Protein AF-A0A0V0GPM2-F1 (afdb_monomer)

Radius of gyration: 12.22 Å; Cα contacts (8 Å, |Δi|>4): 31; chains: 1; bounding box: 29×18×35 Å

Solvent-accessible surface area (backbone atoms only — not comparable to full-atom values): 3940 Å² total; per-residue (Å²): 111,55,58,90,92,57,51,70,68,59,47,50,52,52,51,51,53,51,51,54,51,42,44,72,75,70,46,90,77,52,69,67,62,49,45,55,52,49,60,75,20,52,54,77,92,45,48,72,58,48,50,53,39,62,72,66,70,47,76,66,70,81,80,111

Nearest PDB structures (foldseek):
  7nlg-assembly2_C-2  TM=8.199E-01  e=1.741E+00  Saccharomyces cerevisiae
  6kw4-assembly1_P  TM=5.041E-01  e=8.182E+00  Xenopus laevis

Structure (mmCIF, N/CA/C/O backbone):
data_AF-A0A0V0GPM2-F1
#
_entry.id   AF-A0A0V0GPM2-F1
#
loop_
_atom_site.group_PDB
_atom_site.id
_atom_site.type_symbol
_atom_site.label_atom_id
_atom_site.label_alt_id
_atom_site.label_comp_id
_atom_site.label_asym_id
_atom_site.label_entity_id
_atom_site.label_seq_id
_atom_site.pdbx_PDB_ins_code
_atom_site.Cartn_x
_atom_site.Cartn_y
_atom_site.Cartn_z
_atom_site.occupancy
_atom_site.B_iso_or_equiv
_atom_site.auth_seq_id
_atom_site.auth_comp_id
_atom_site.auth_asym_id
_atom_site.auth_atom_id
_atom_site.pdbx_PDB_model_num
ATOM 1 N N . MET A 1 1 ? 4.641 4.915 -1.165 1.00 89.25 1 MET A N 1
ATOM 2 C CA . MET A 1 1 ? 5.172 4.781 -2.533 1.00 89.25 1 MET A CA 1
ATOM 3 C C . MET A 1 1 ? 5.980 3.505 -2.666 1.00 89.25 1 MET A C 1
ATOM 5 O O . MET A 1 1 ? 6.751 3.168 -1.762 1.00 89.25 1 MET A O 1
ATOM 9 N N . MET A 1 2 ? 5.768 2.808 -3.774 1.00 95.38 2 MET A N 1
ATOM 10 C CA . MET A 1 2 ? 6.554 1.669 -4.228 1.00 95.38 2 MET A CA 1
ATOM 11 C C . MET A 1 2 ? 7.987 2.116 -4.539 1.00 95.38 2 MET A C 1
ATOM 13 O O . MET A 1 2 ? 8.205 3.206 -5.073 1.00 95.38 2 MET A O 1
ATOM 17 N N . LYS A 1 3 ? 8.974 1.308 -4.154 1.00 94.06 3 LYS A N 1
ATOM 18 C CA . LYS A 1 3 ? 10.393 1.610 -4.382 1.00 94.06 3 LYS A CA 1
ATOM 19 C C . LYS A 1 3 ? 10.816 1.174 -5.788 1.00 94.06 3 LYS A C 1
ATOM 21 O O . LYS A 1 3 ? 10.249 0.248 -6.365 1.00 94.06 3 LYS A O 1
ATOM 26 N N . SER A 1 4 ? 11.845 1.823 -6.334 1.00 92.56 4 SER A N 1
ATOM 27 C CA . SER A 1 4 ? 12.443 1.390 -7.603 1.00 92.56 4 SER A CA 1
ATOM 28 C C . SER A 1 4 ? 12.996 -0.032 -7.473 1.00 92.56 4 SER A C 1
ATOM 30 O O . SER A 1 4 ? 13.662 -0.343 -6.487 1.00 92.56 4 SER A O 1
ATOM 32 N N . GLY A 1 5 ? 12.688 -0.892 -8.446 1.00 92.12 5 GLY A N 1
ATOM 33 C CA . GLY A 1 5 ? 13.092 -2.303 -8.444 1.00 92.12 5 GLY A CA 1
ATOM 34 C C . GLY A 1 5 ? 12.330 -3.207 -7.466 1.00 92.12 5 GLY A C 1
ATOM 35 O O . GLY A 1 5 ? 12.576 -4.406 -7.458 1.00 92.12 5 GLY A O 1
ATOM 36 N N . GLU A 1 6 ? 11.400 -2.674 -6.671 1.00 95.00 6 GLU A N 1
ATOM 37 C CA . GLU A 1 6 ? 10.553 -3.478 -5.785 1.00 95.00 6 GLU A CA 1
ATOM 38 C C . GLU A 1 6 ? 9.550 -4.311 -6.596 1.00 95.00 6 GLU A C 1
ATOM 40 O O . GLU A 1 6 ? 9.046 -3.857 -7.630 1.00 95.00 6 GLU A O 1
ATOM 45 N N . SER A 1 7 ? 9.245 -5.528 -6.142 1.00 93.94 7 SER A N 1
ATOM 46 C CA . SER A 1 7 ? 8.145 -6.310 -6.710 1.00 93.94 7 SER A CA 1
ATOM 47 C C . SER A 1 7 ? 6.796 -5.827 -6.160 1.00 93.94 7 SER A C 1
ATOM 49 O O . SER A 1 7 ? 6.718 -5.233 -5.084 1.00 93.94 7 SER A O 1
ATOM 51 N N . ILE A 1 8 ? 5.698 -6.091 -6.875 1.00 90.88 8 ILE A N 1
ATOM 52 C CA . ILE A 1 8 ? 4.355 -5.766 -6.363 1.00 90.88 8 ILE A CA 1
ATOM 53 C C . ILE A 1 8 ? 4.082 -6.536 -5.062 1.00 90.88 8 ILE A C 1
ATOM 55 O O . ILE A 1 8 ? 3.558 -5.960 -4.113 1.00 90.88 8 ILE A O 1
ATOM 59 N N . ALA A 1 9 ? 4.482 -7.809 -4.990 1.00 91.75 9 ALA A N 1
ATOM 60 C CA . ALA A 1 9 ? 4.274 -8.650 -3.814 1.00 91.75 9 ALA A CA 1
ATOM 61 C C . ALA A 1 9 ? 4.986 -8.097 -2.567 1.00 91.75 9 ALA A C 1
ATOM 63 O O . ALA A 1 9 ? 4.380 -8.020 -1.496 1.00 91.75 9 ALA A O 1
ATOM 64 N N . ASP A 1 10 ? 6.237 -7.646 -2.706 1.0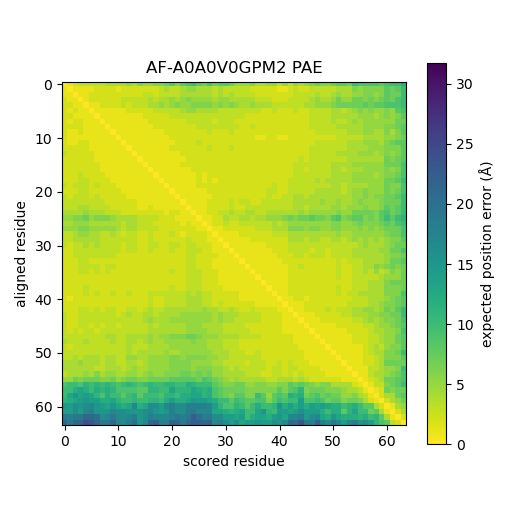0 95.69 10 ASP A N 1
ATOM 65 C CA . ASP A 1 10 ? 6.985 -7.033 -1.601 1.00 95.69 10 ASP A CA 1
ATOM 66 C C . ASP A 1 10 ? 6.330 -5.725 -1.151 1.00 95.69 10 ASP A C 1
ATOM 68 O O . ASP A 1 10 ? 6.154 -5.478 0.047 1.00 95.69 10 ASP A O 1
ATOM 72 N N . PHE A 1 11 ? 5.911 -4.900 -2.114 1.00 94.56 11 PHE A N 1
ATOM 73 C CA . PHE A 1 11 ? 5.222 -3.647 -1.836 1.00 94.56 11 PHE A CA 1
ATOM 74 C C . PHE A 1 11 ? 3.909 -3.874 -1.067 1.00 94.56 11 PHE A C 1
ATOM 76 O O . PHE A 1 11 ? 3.681 -3.229 -0.037 1.00 94.56 11 PHE A O 1
ATOM 83 N N . LEU A 1 12 ? 3.077 -4.816 -1.522 1.00 91.94 12 LEU A N 1
ATOM 84 C CA . LEU A 1 12 ? 1.820 -5.182 -0.865 1.00 91.94 12 LEU A CA 1
ATOM 85 C C . LEU A 1 12 ? 2.064 -5.761 0.532 1.00 91.94 12 LEU A C 1
ATOM 87 O O . LEU A 1 12 ? 1.393 -5.360 1.481 1.00 91.94 12 LEU A O 1
ATOM 91 N N . SER A 1 13 ? 3.075 -6.616 0.695 1.00 94.19 13 SER A N 1
ATOM 92 C CA . SER A 1 13 ? 3.446 -7.177 2.001 1.00 94.19 13 SER A CA 1
ATOM 93 C C . SER A 1 13 ? 3.804 -6.080 3.009 1.00 94.19 13 SER A C 1
ATOM 95 O O . SER A 1 13 ? 3.341 -6.099 4.153 1.00 94.19 13 SER A O 1
ATOM 97 N N . ARG A 1 14 ? 4.565 -5.059 2.583 1.00 95.50 14 ARG A N 1
ATOM 98 C CA . ARG A 1 14 ? 4.857 -3.888 3.429 1.00 95.50 14 ARG A CA 1
ATOM 99 C C . ARG A 1 14 ? 3.602 -3.081 3.751 1.00 95.50 14 ARG A C 1
ATOM 101 O O . ARG A 1 14 ? 3.448 -2.646 4.891 1.00 95.50 14 ARG A O 1
ATOM 108 N N . ALA A 1 15 ? 2.719 -2.871 2.775 1.00 93.38 15 ALA A N 1
ATOM 109 C CA . ALA A 1 15 ? 1.467 -2.149 2.988 1.00 93.38 15 ALA A CA 1
ATOM 110 C C . ALA A 1 15 ? 0.579 -2.858 4.026 1.00 93.38 15 ALA A C 1
ATOM 112 O O . ALA A 1 15 ? 0.113 -2.216 4.968 1.00 93.38 15 ALA A O 1
ATOM 113 N N . VAL A 1 16 ? 0.426 -4.182 3.920 1.00 92.19 16 VAL A N 1
ATOM 114 C CA . VAL A 1 16 ? -0.333 -5.007 4.873 1.00 92.19 16 VAL A CA 1
ATOM 115 C C . VAL A 1 16 ? 0.271 -4.941 6.275 1.00 92.19 16 VAL A C 1
ATOM 117 O O . VAL A 1 16 ? -0.462 -4.741 7.243 1.00 92.19 16 VAL A O 1
ATOM 120 N N . ALA A 1 17 ? 1.598 -5.030 6.406 1.00 95.19 17 ALA A N 1
ATOM 121 C CA . ALA A 1 17 ? 2.265 -4.911 7.704 1.00 95.19 17 ALA A CA 1
ATOM 122 C C . ALA A 1 17 ? 1.994 -3.550 8.377 1.00 95.19 17 ALA A C 1
ATOM 124 O O . ALA A 1 17 ? 1.740 -3.489 9.583 1.00 95.19 17 ALA A O 1
ATOM 125 N N . ILE A 1 18 ? 1.994 -2.459 7.603 1.00 94.25 18 ILE A N 1
ATOM 126 C CA . ILE A 1 18 ? 1.672 -1.114 8.103 1.00 94.25 18 ILE A CA 1
ATOM 127 C C . ILE A 1 18 ? 0.209 -1.040 8.549 1.00 94.25 18 ILE A C 1
ATOM 129 O O . ILE A 1 18 ? -0.059 -0.600 9.665 1.00 94.25 18 ILE A O 1
ATOM 133 N N . VAL A 1 19 ? -0.728 -1.509 7.722 1.00 93.50 19 VAL A N 1
ATOM 134 C CA . VAL A 1 19 ? -2.163 -1.530 8.050 1.00 93.50 19 VAL A CA 1
ATOM 135 C C . VAL A 1 19 ? -2.425 -2.342 9.313 1.00 93.50 19 VAL A C 1
ATOM 137 O O . VAL A 1 19 ? -3.156 -1.891 10.192 1.00 93.50 19 VAL A O 1
ATOM 140 N N . SER A 1 20 ? -1.818 -3.525 9.427 1.00 93.81 20 SER A N 1
ATOM 141 C CA . SER A 1 20 ? -1.942 -4.372 10.614 1.00 93.81 20 SER A CA 1
ATOM 142 C C . SER A 1 20 ? -1.470 -3.635 11.865 1.00 93.81 20 SER A C 1
ATOM 144 O O . SER A 1 20 ? -2.120 -3.708 12.907 1.00 93.81 20 SER A O 1
ATOM 146 N N . LYS A 1 21 ? -0.368 -2.883 11.765 1.00 96.62 21 LYS A N 1
ATOM 147 C CA . LYS A 1 21 ? 0.155 -2.079 12.872 1.00 96.62 21 LYS A CA 1
ATOM 148 C C . LYS A 1 21 ? -0.788 -0.931 13.246 1.00 96.62 21 LYS A C 1
ATOM 150 O O . LYS A 1 21 ? -1.094 -0.774 14.423 1.00 96.62 21 LYS A O 1
ATOM 155 N N . MET A 1 22 ? -1.309 -0.191 12.268 1.00 95.31 22 MET A N 1
ATOM 156 C CA . MET A 1 22 ? -2.306 0.866 12.502 1.00 95.31 22 MET A CA 1
ATOM 157 C C . MET A 1 22 ? -3.556 0.309 13.200 1.00 95.31 22 MET A C 1
ATOM 159 O O . MET A 1 22 ? -3.983 0.820 14.234 1.00 95.31 22 MET A O 1
ATOM 163 N N . ARG A 1 23 ? -4.092 -0.812 12.699 1.00 94.44 23 ARG A N 1
ATOM 164 C CA . ARG A 1 23 ? -5.244 -1.499 13.306 1.00 94.44 23 ARG A CA 1
ATOM 165 C C . ARG A 1 23 ? -4.948 -1.952 14.738 1.00 94.44 23 ARG A C 1
A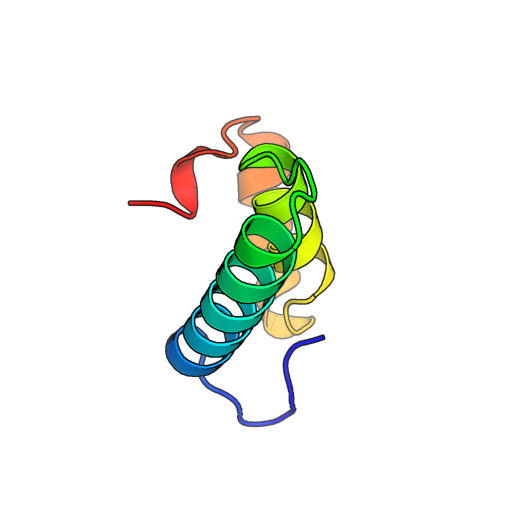TOM 167 O O . ARG A 1 23 ? -5.809 -1.814 15.601 1.00 94.44 23 ARG A O 1
ATOM 174 N N . SER A 1 24 ? -3.730 -2.424 15.020 1.00 96.69 24 SER A N 1
ATOM 175 C CA . SER A 1 24 ? -3.323 -2.813 16.381 1.00 96.69 24 SER A CA 1
ATOM 176 C C . SER A 1 24 ? -3.281 -1.643 17.372 1.00 96.69 24 SER A C 1
ATOM 178 O O . SER A 1 24 ? -3.444 -1.854 18.570 1.00 96.69 24 SER A O 1
ATOM 180 N N . TYR A 1 25 ? -3.123 -0.410 16.882 1.00 97.25 25 TYR A N 1
ATOM 181 C CA . TYR A 1 25 ? -3.205 0.812 17.685 1.00 97.25 25 TYR A CA 1
ATOM 182 C C . TYR A 1 25 ? -4.627 1.382 17.792 1.00 97.25 25 TYR A C 1
ATOM 184 O O . TYR A 1 25 ? -4.814 2.465 18.341 1.00 97.25 25 TYR A O 1
ATOM 192 N N . GLY A 1 26 ? -5.639 0.659 17.303 1.00 95.56 26 GLY A N 1
ATOM 193 C CA . GLY A 1 26 ? -7.041 1.078 17.354 1.00 95.56 26 GLY A CA 1
ATOM 194 C C . GLY A 1 26 ? -7.459 2.006 16.213 1.00 95.56 26 GLY A C 1
ATOM 195 O O . GLY A 1 26 ? -8.582 2.511 16.222 1.00 95.56 26 GLY A O 1
ATOM 196 N N . GLU A 1 27 ? -6.601 2.231 15.213 1.00 96.06 27 GLU A N 1
ATOM 197 C CA . GLU A 1 27 ? -6.976 3.028 14.047 1.00 96.06 27 GLU A CA 1
ATOM 198 C C . GLU A 1 27 ? -7.989 2.277 13.176 1.00 96.06 27 GLU A C 1
ATOM 200 O O . GLU A 1 27 ? -7.776 1.135 12.753 1.00 96.06 27 GLU A O 1
ATOM 205 N N . LYS A 1 28 ? -9.094 2.950 12.840 1.00 94.12 28 LYS A N 1
ATOM 206 C CA . LYS A 1 28 ? -10.089 2.419 11.908 1.00 94.12 28 LYS A CA 1
ATOM 207 C C . LYS A 1 28 ? -9.626 2.637 10.468 1.00 94.12 28 LYS A C 1
ATOM 209 O O . LYS A 1 28 ? -9.943 3.649 9.850 1.00 94.12 28 LYS A O 1
ATOM 214 N N . VAL A 1 29 ? -8.898 1.663 9.928 1.00 92.62 29 VAL A N 1
ATOM 215 C CA . VAL A 1 29 ? -8.464 1.647 8.522 1.00 92.62 29 VAL A CA 1
ATOM 216 C C . VAL A 1 29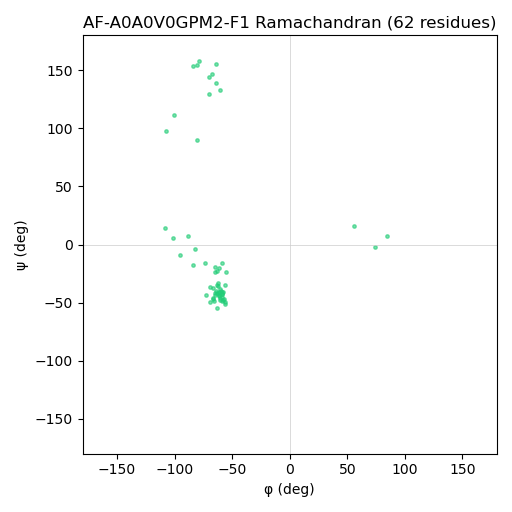 ? -9.377 0.728 7.708 1.00 92.62 29 VAL A C 1
ATOM 218 O O . VAL A 1 29 ? -9.355 -0.492 7.901 1.00 92.62 29 VAL A O 1
ATOM 221 N N . THR A 1 30 ? -10.183 1.304 6.813 1.00 90.75 30 THR A N 1
ATOM 222 C CA . THR A 1 30 ? -11.092 0.556 5.926 1.00 90.75 30 THR A CA 1
ATOM 223 C C . THR A 1 30 ? -10.349 -0.008 4.720 1.00 90.75 30 THR A C 1
ATOM 225 O O . THR A 1 30 ? -9.344 0.555 4.286 1.00 90.75 30 THR A O 1
ATOM 228 N N . ASP A 1 31 ? -10.862 -1.093 4.143 1.00 86.75 31 ASP A N 1
ATOM 229 C CA . ASP A 1 31 ? -10.233 -1.724 2.977 1.00 86.75 31 ASP A CA 1
ATOM 230 C C . ASP A 1 31 ? -10.221 -0.793 1.758 1.00 86.75 31 ASP A C 1
ATOM 232 O O . ASP A 1 31 ? -9.212 -0.710 1.062 1.00 86.75 31 ASP A O 1
ATOM 236 N N . GLN A 1 32 ? -11.263 0.027 1.582 1.00 86.25 32 GLN A N 1
ATOM 237 C CA . GLN A 1 32 ? -11.288 1.076 0.560 1.00 86.25 32 GLN A CA 1
ATOM 238 C C . GLN A 1 32 ? -10.118 2.065 0.712 1.00 86.25 32 GLN A C 1
ATOM 240 O O . GLN A 1 32 ? -9.415 2.347 -0.256 1.00 86.25 32 GLN A O 1
ATOM 245 N N . THR A 1 33 ? -9.850 2.557 1.930 1.00 89.62 33 THR A N 1
ATOM 246 C CA . THR A 1 33 ? -8.716 3.467 2.175 1.00 89.62 33 THR A CA 1
ATOM 247 C C . THR A 1 33 ? -7.373 2.804 1.860 1.00 89.62 33 THR A C 1
ATOM 249 O O . THR A 1 33 ? -6.436 3.478 1.425 1.00 89.62 33 THR A O 1
ATOM 252 N N . ILE A 1 34 ? -7.260 1.492 2.074 1.00 89.56 34 ILE A N 1
ATOM 253 C CA . ILE A 1 34 ? -6.049 0.728 1.758 1.00 89.56 34 ILE A CA 1
ATOM 254 C C . ILE A 1 34 ? -5.871 0.641 0.242 1.00 89.56 34 ILE A C 1
ATOM 256 O O . ILE A 1 34 ? -4.796 0.986 -0.249 1.00 89.56 34 ILE A O 1
ATOM 260 N N . VAL A 1 35 ? -6.920 0.256 -0.489 1.00 88.12 35 VAL A N 1
ATOM 261 C CA . VAL A 1 35 ? -6.916 0.158 -1.957 1.00 88.12 35 VAL A CA 1
ATOM 262 C C . VAL A 1 35 ? -6.524 1.487 -2.599 1.00 88.12 35 VAL A C 1
ATOM 264 O O . VAL A 1 35 ? -5.568 1.533 -3.372 1.00 88.12 35 VAL A O 1
ATOM 267 N N . GLU A 1 36 ? -7.178 2.586 -2.220 1.00 88.75 36 GLU A N 1
ATOM 268 C CA . GLU A 1 36 ? -6.879 3.916 -2.766 1.00 88.75 36 GLU A CA 1
ATOM 269 C C . GLU A 1 36 ? -5.416 4.325 -2.525 1.00 88.75 36 GLU A C 1
ATOM 271 O O . GLU A 1 36 ? -4.750 4.886 -3.401 1.00 88.75 36 GLU A O 1
ATOM 276 N N . LYS A 1 37 ? -4.879 4.027 -1.333 1.00 91.25 37 LYS A N 1
ATOM 277 C CA . LYS A 1 37 ? -3.477 4.316 -0.999 1.00 91.25 37 LYS A CA 1
ATOM 278 C 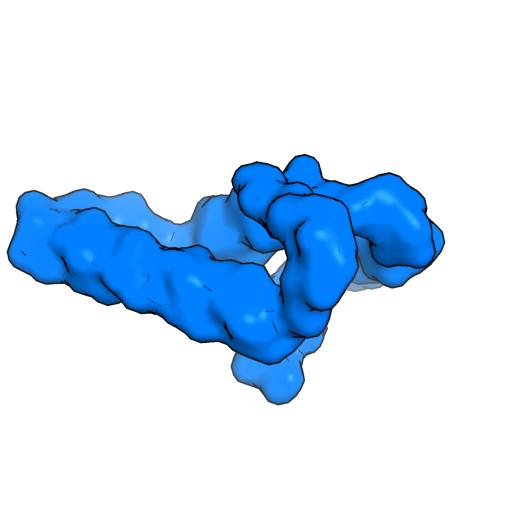C . LYS A 1 37 ? -2.498 3.434 -1.768 1.00 91.25 37 LYS A C 1
ATOM 280 O O . LYS A 1 37 ? -1.425 3.931 -2.118 1.00 91.25 37 LYS A O 1
ATOM 285 N N . ILE A 1 38 ? -2.834 2.164 -1.998 1.00 91.19 38 ILE A N 1
ATOM 286 C CA . ILE A 1 38 ? -2.031 1.228 -2.794 1.00 91.19 38 ILE A CA 1
ATOM 287 C C . ILE A 1 38 ? -1.955 1.732 -4.231 1.00 91.19 38 ILE A C 1
ATOM 289 O O . ILE A 1 38 ? -0.845 1.972 -4.699 1.00 91.19 38 ILE A O 1
ATOM 293 N N . LEU A 1 39 ? -3.099 1.985 -4.875 1.00 90.56 39 LEU A N 1
ATOM 294 C CA . LEU A 1 39 ? -3.177 2.444 -6.265 1.00 90.56 39 LEU A CA 1
ATOM 295 C C . LEU A 1 39 ? -2.378 3.733 -6.486 1.00 90.56 39 LEU A C 1
ATOM 297 O O . LEU A 1 39 ? -1.492 3.766 -7.335 1.00 90.56 39 LEU A O 1
ATOM 301 N N . ARG A 1 40 ? -2.576 4.749 -5.632 1.00 91.69 40 ARG A N 1
ATOM 302 C CA . ARG A 1 40 ? -1.815 6.014 -5.692 1.00 91.69 40 ARG A CA 1
ATOM 303 C C . ARG A 1 40 ? -0.311 5.838 -5.451 1.00 91.69 40 ARG A C 1
ATOM 305 O O . ARG A 1 40 ? 0.480 6.709 -5.796 1.00 91.69 40 ARG A O 1
ATOM 312 N N . SER A 1 41 ? 0.087 4.754 -4.787 1.00 93.81 41 SER A N 1
ATOM 313 C CA . SER A 1 41 ? 1.477 4.497 -4.411 1.00 93.81 41 SER A CA 1
ATOM 314 C C . SER A 1 41 ? 2.243 3.624 -5.397 1.00 93.81 41 SER A C 1
ATOM 316 O O . SER A 1 41 ? 3.458 3.483 -5.207 1.00 93.81 41 SER A O 1
ATOM 318 N N . LEU A 1 42 ? 1.572 3.022 -6.381 1.00 93.19 42 LEU A N 1
ATOM 319 C CA . LEU A 1 42 ? 2.213 2.188 -7.392 1.00 93.19 42 LEU A CA 1
ATOM 320 C C . LEU A 1 42 ? 3.173 3.010 -8.260 1.00 93.19 42 LEU A C 1
ATOM 322 O O . LEU A 1 42 ? 3.069 4.229 -8.380 1.00 93.19 42 LEU A O 1
ATOM 326 N N . ALA A 1 43 ? 4.162 2.328 -8.834 1.00 92.56 43 ALA A N 1
ATOM 327 C CA . ALA A 1 43 ? 5.076 2.958 -9.777 1.00 92.56 43 ALA A CA 1
ATO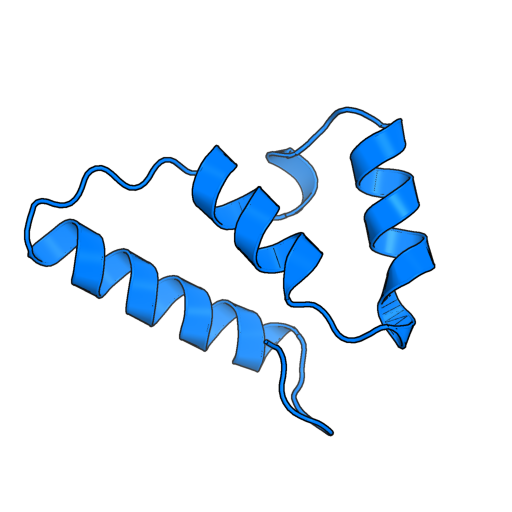M 328 C C . ALA A 1 43 ? 4.335 3.345 -11.077 1.00 92.56 43 ALA A C 1
ATOM 330 O O . ALA A 1 43 ? 3.508 2.550 -11.526 1.00 92.56 43 ALA A O 1
ATOM 331 N N . PRO A 1 44 ? 4.708 4.451 -11.756 1.00 91.81 44 PRO A N 1
ATOM 332 C CA . PRO A 1 44 ? 4.009 4.940 -12.957 1.00 91.81 44 PRO A CA 1
ATOM 333 C C . PRO A 1 44 ? 3.867 3.922 -14.100 1.00 91.81 44 PRO A C 1
ATOM 335 O O . PRO A 1 44 ? 2.952 3.972 -14.912 1.00 91.81 44 PRO A O 1
ATOM 338 N N . LYS A 1 45 ? 4.749 2.915 -14.154 1.00 92.19 45 LYS A N 1
ATOM 339 C CA . LYS A 1 45 ? 4.632 1.803 -15.113 1.00 92.19 45 LYS A CA 1
ATOM 340 C C . LYS A 1 45 ? 3.320 1.008 -14.985 1.00 92.19 45 LYS A C 1
ATOM 342 O O . LYS A 1 45 ? 2.988 0.261 -15.900 1.00 92.19 45 LYS A O 1
ATOM 347 N N . PHE A 1 46 ? 2.592 1.153 -13.877 1.00 90.88 46 PHE A N 1
ATOM 348 C CA . 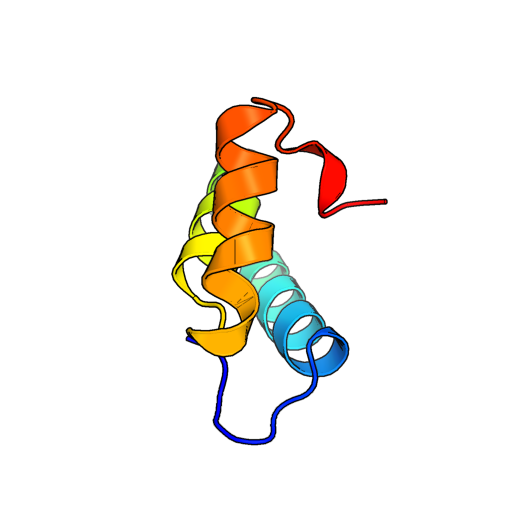PHE A 1 46 ? 1.301 0.514 -13.625 1.00 90.88 46 PHE A CA 1
ATOM 349 C C . PHE A 1 46 ? 0.099 1.445 -13.836 1.00 90.88 46 PHE A C 1
ATOM 351 O O . PHE A 1 46 ? -1.023 1.009 -13.596 1.00 90.88 46 PHE A O 1
ATOM 358 N N . ASP A 1 47 ? 0.289 2.679 -14.318 1.00 91.50 47 ASP A N 1
ATOM 359 C CA . ASP A 1 47 ? -0.800 3.662 -14.465 1.00 91.50 47 ASP A CA 1
ATOM 360 C C . ASP A 1 47 ? -1.955 3.144 -15.335 1.00 91.50 47 ASP A C 1
ATOM 362 O O . ASP A 1 47 ? -3.119 3.384 -15.032 1.00 91.50 47 ASP A O 1
ATOM 366 N N . HIS A 1 48 ? -1.654 2.353 -16.369 1.00 91.31 48 HIS A N 1
ATOM 367 C CA . HIS A 1 48 ? -2.669 1.712 -17.211 1.00 91.31 48 HIS A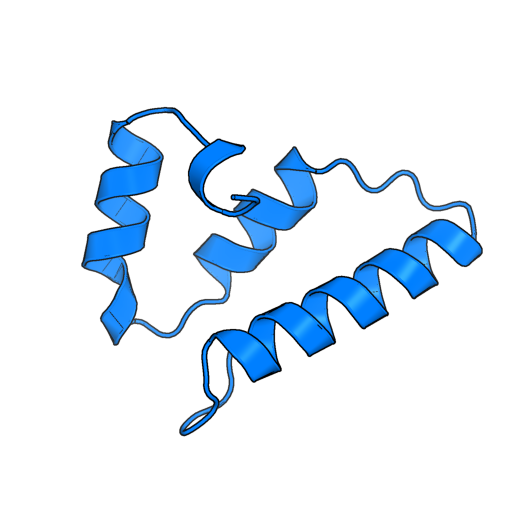 CA 1
ATOM 368 C C . HIS A 1 48 ? -3.559 0.722 -16.436 1.00 91.31 48 HIS A C 1
ATOM 370 O O . HIS A 1 48 ? -4.753 0.628 -16.705 1.00 91.31 48 HIS A O 1
ATOM 376 N N . VAL A 1 49 ? -2.994 0.003 -15.460 1.00 88.50 49 VAL A N 1
ATOM 377 C CA . VAL A 1 49 ? -3.745 -0.911 -14.584 1.00 88.50 49 VAL A CA 1
ATOM 378 C C . VAL A 1 49 ? -4.592 -0.112 -13.601 1.00 88.50 49 VAL A C 1
ATOM 380 O O . VAL A 1 49 ? -5.758 -0.437 -13.395 1.00 88.50 49 VAL A O 1
ATOM 383 N N . VAL A 1 50 ? -4.023 0.950 -13.021 1.00 89.44 50 VAL A N 1
ATOM 384 C CA . VAL A 1 50 ? -4.741 1.842 -12.099 1.00 89.44 50 VAL A CA 1
ATOM 385 C C . VAL A 1 50 ? -5.959 2.453 -12.793 1.00 89.44 50 VAL A C 1
ATOM 387 O O . VAL A 1 50 ? -7.062 2.347 -12.265 1.00 89.44 50 VAL A O 1
ATOM 390 N N . ALA A 1 51 ? -5.783 2.994 -14.002 1.00 90.12 51 ALA A N 1
ATOM 391 C CA . ALA A 1 51 ? -6.866 3.585 -14.783 1.00 90.12 51 ALA A CA 1
ATOM 392 C C . ALA A 1 51 ? -7.992 2.579 -15.082 1.00 90.12 51 ALA A C 1
ATOM 394 O O . ALA A 1 51 ? -9.164 2.908 -14.918 1.00 90.12 51 ALA A O 1
ATOM 395 N N . ALA A 1 52 ? -7.651 1.338 -15.452 1.00 89.69 52 ALA A N 1
ATOM 396 C CA . ALA A 1 52 ? -8.642 0.293 -15.715 1.00 89.69 52 ALA A CA 1
ATOM 397 C C . ALA A 1 52 ? -9.456 -0.082 -14.462 1.00 89.69 52 ALA A C 1
ATOM 399 O O . ALA A 1 52 ? -10.668 -0.279 -14.542 1.00 89.69 52 ALA A O 1
ATOM 400 N N . ILE A 1 53 ? -8.808 -0.151 -13.294 1.00 87.25 53 ILE A N 1
ATOM 401 C CA . ILE A 1 53 ? -9.482 -0.424 -12.016 1.00 87.25 53 ILE A CA 1
ATOM 402 C C . ILE A 1 53 ? -10.418 0.735 -11.651 1.00 87.25 53 ILE A C 1
ATOM 404 O O . ILE A 1 53 ? -11.580 0.502 -11.319 1.00 87.25 53 ILE A O 1
ATOM 408 N N . GLU A 1 54 ? -9.951 1.980 -11.760 1.00 86.19 54 GLU A N 1
ATOM 409 C CA . GLU A 1 54 ? -10.764 3.168 -11.475 1.00 86.19 54 GLU A CA 1
ATOM 410 C C . GLU A 1 54 ? -11.987 3.267 -12.402 1.00 86.19 54 GLU A C 1
ATOM 412 O O . GLU A 1 54 ? -13.095 3.541 -11.936 1.00 86.19 54 GLU A O 1
ATOM 417 N N . GLU A 1 55 ? -11.815 2.982 -13.695 1.00 88.88 55 GLU A N 1
ATOM 418 C CA . GLU A 1 55 ? -12.903 2.984 -14.678 1.00 88.88 55 GLU A CA 1
ATOM 419 C C . GLU A 1 55 ? -13.921 1.863 -14.425 1.00 88.88 55 GLU A C 1
ATOM 421 O O . GLU A 1 55 ? -15.129 2.088 -14.541 1.00 88.88 55 GLU A O 1
ATOM 426 N N . SER A 1 56 ? -13.458 0.679 -14.002 1.00 88.38 56 SER A N 1
ATOM 427 C CA . SER A 1 56 ? -14.332 -0.450 -13.656 1.00 88.38 56 SER A CA 1
ATOM 428 C C . SER A 1 56 ? -15.230 -0.177 -12.443 1.00 88.38 56 SER A C 1
ATOM 430 O O . SER A 1 56 ? -16.239 -0.858 -12.259 1.00 88.38 56 SER A O 1
ATOM 432 N N . LYS A 1 57 ? -14.877 0.824 -11.618 1.00 81.50 57 LYS A N 1
ATOM 433 C CA . LYS A 1 57 ? -15.499 1.129 -10.315 1.00 81.50 57 LYS A CA 1
ATOM 434 C C . LYS A 1 57 ? -15.502 -0.055 -9.342 1.00 81.50 57 LYS A C 1
ATOM 436 O O . LYS A 1 57 ? -16.216 -0.019 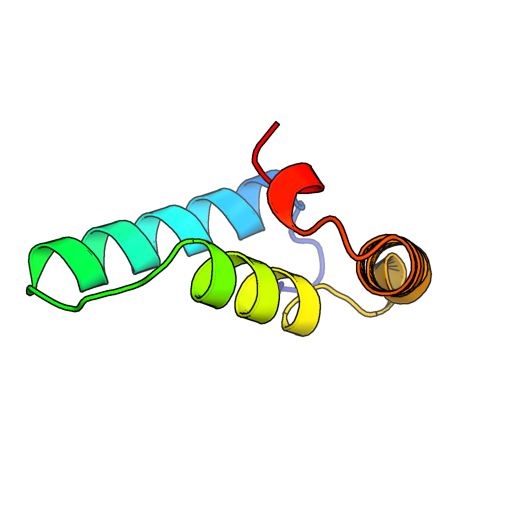-8.340 1.00 81.50 57 LYS A O 1
ATOM 441 N N . ASP A 1 58 ? -14.693 -1.074 -9.615 1.00 78.00 58 ASP A N 1
ATOM 442 C CA . ASP A 1 58 ? -14.527 -2.251 -8.781 1.00 78.00 58 ASP A CA 1
ATOM 443 C C . ASP A 1 58 ? -13.162 -2.200 -8.087 1.00 78.00 58 ASP A C 1
ATOM 445 O O . ASP A 1 58 ? -12.118 -2.552 -8.634 1.00 78.00 58 ASP A O 1
ATOM 449 N N . LEU A 1 59 ? -13.176 -1.735 -6.840 1.00 73.12 59 LEU A N 1
ATOM 450 C CA . LEU A 1 59 ? -11.986 -1.685 -5.993 1.00 73.12 59 LEU A CA 1
ATOM 451 C C . LEU A 1 59 ? -11.694 -3.031 -5.305 1.00 73.12 59 LEU A C 1
ATOM 453 O O . LEU A 1 59 ? -10.674 -3.154 -4.624 1.00 73.12 59 LEU A O 1
ATOM 457 N N . SER A 1 60 ? -12.551 -4.045 -5.470 1.00 68.75 60 SER A N 1
ATOM 458 C CA . SER A 1 60 ? -12.359 -5.380 -4.889 1.00 68.75 60 SER A CA 1
ATOM 459 C C . SER A 1 60 ? -11.265 -6.186 -5.598 1.00 68.75 60 SER A C 1
ATOM 461 O O . SER A 1 60 ? -10.736 -7.133 -5.019 1.00 68.75 60 SER A O 1
ATOM 463 N N . VAL A 1 61 ? -10.853 -5.769 -6.799 1.00 62.34 61 VAL A N 1
ATOM 464 C CA . VAL A 1 61 ? -9.876 -6.454 -7.668 1.00 62.34 61 VAL A CA 1
ATOM 465 C C . VAL A 1 61 ? -8.479 -6.602 -7.034 1.00 62.34 61 VAL A C 1
ATOM 467 O O . VAL A 1 61 ? -7.710 -7.465 -7.441 1.00 62.34 61 VAL A O 1
ATOM 470 N N . ILE A 1 62 ? -8.131 -5.803 -6.016 1.00 63.00 62 ILE A N 1
ATOM 471 C CA . ILE A 1 62 ? -6.798 -5.842 -5.372 1.00 63.00 62 ILE A CA 1
ATOM 472 C C . ILE A 1 62 ? -6.684 -6.924 -4.282 1.00 63.00 62 ILE A C 1
ATOM 474 O O . ILE A 1 62 ? -5.573 -7.288 -3.900 1.00 63.00 62 ILE A O 1
ATOM 478 N N . PHE A 1 63 ? -7.804 -7.442 -3.772 1.00 54.44 63 PHE A N 1
ATOM 479 C CA . PHE A 1 63 ? -7.824 -8.394 -2.651 1.00 54.44 63 PHE A CA 1
ATOM 480 C C . PHE A 1 63 ? -8.197 -9.836 -3.048 1.00 54.44 63 PHE A C 1
ATOM 482 O O . PHE A 1 63 ? -8.471 -10.645 -2.159 1.00 54.44 63 PHE A O 1
ATOM 489 N N . LEU A 1 64 ? -8.181 -10.161 -4.347 1.00 41.16 64 LEU A N 1
ATOM 490 C CA . LEU A 1 64 ? -8.284 -11.535 -4.862 1.00 41.16 64 LEU A CA 1
ATOM 491 C C . LEU A 1 64 ? -6.904 -12.127 -5.166 1.00 41.16 64 LEU A C 1
ATOM 493 O O . LEU A 1 64 ? -6.113 -11.456 -5.865 1.00 41.16 64 LEU A O 1
#

Sequence (64 aa):
MMKSGESIADFLSRAVAIVSKMRSYGEKVTDQTIVEKILRSLAPKFDHVVAAIEESKDLSVIFL

Organism: Solanum chacoense (NCBI:txid4108)

Secondary structure (DSSP, 8-state):
-PPTT--HHHHHHHHHHHHHHHHHTT----HHHHHHHHHHHS-GGGHHHHHHHHHHT-GGGGG-

InterPro domains:
  IPR061502 Copia/RE1/RE2-like, N-terminal domain [PF14223] (1-59)

pLDDT: mean 88.75, std 10.22, range [41.16, 97.25]

Mean predicted aligned error: 4.1 Å

Foldseek 3Di:
DDDVPDDLVRVVVVLV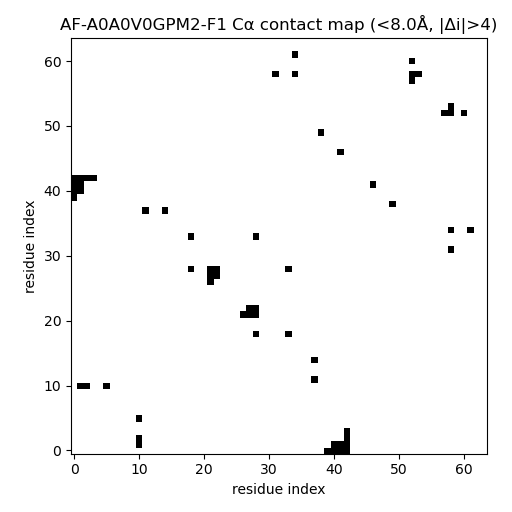VVVVVCVVVVHDDDPVNSLVCSLVPDDPVCVVVSVVCVVVVPSCVVVD